Protein AF-A0A8T4S2N9-F1 (afdb_monomer)

Mean predicted aligned error: 3.35 Å

Sequence (54 aa):
ELNPSFNSDREMVVRKSGFLDGRTLAVKADKAASDLKTGIKPDSVVEIVIDTTL

Structure (mmCIF, N/CA/C/O backbone):
data_AF-A0A8T4S2N9-F1
#
_entry.id   AF-A0A8T4S2N9-F1
#
loop_
_atom_site.group_PDB
_atom_site.id
_atom_site.type_symbol
_atom_site.label_atom_id
_atom_site.label_alt_id
_atom_site.label_comp_id
_atom_site.label_asym_id
_atom_site.label_entity_id
_atom_site.label_seq_id
_atom_site.pdbx_PDB_ins_code
_atom_site.Cartn_x
_atom_site.Cartn_y
_atom_site.Cartn_z
_atom_site.occupancy
_atom_site.B_iso_or_equiv
_atom_site.auth_seq_id
_atom_site.auth_comp_id
_atom_site.auth_asym_id
_atom_site.auth_atom_id
_atom_site.pdbx_PDB_model_num
ATOM 1 N N . GLU A 1 1 ? 0.128 7.258 -9.506 1.00 89.44 1 GLU A N 1
ATOM 2 C CA . GLU A 1 1 ? 0.882 6.661 -10.634 1.00 89.44 1 GLU A CA 1
ATOM 3 C C . GLU A 1 1 ? 1.191 5.187 -10.367 1.00 89.44 1 GLU A C 1
ATOM 5 O O . GLU A 1 1 ? 1.525 4.848 -9.233 1.00 89.44 1 GLU A O 1
ATOM 10 N N . LEU A 1 2 ? 1.046 4.318 -11.376 1.00 93.88 2 LEU A N 1
ATOM 11 C CA . LEU A 1 2 ? 1.312 2.874 -11.272 1.00 93.88 2 LEU A CA 1
ATOM 12 C C . LEU A 1 2 ? 2.798 2.559 -11.506 1.00 93.88 2 LEU A C 1
ATOM 14 O O . LEU A 1 2 ? 3.427 3.161 -12.370 1.00 93.88 2 LEU A O 1
ATOM 18 N N . ASN A 1 3 ? 3.344 1.594 -10.764 1.00 94.88 3 ASN A N 1
ATOM 19 C CA . ASN A 1 3 ? 4.723 1.130 -10.908 1.00 94.88 3 ASN A CA 1
ATOM 20 C C . ASN A 1 3 ? 4.806 -0.057 -11.891 1.00 94.88 3 ASN A C 1
ATOM 22 O O . ASN A 1 3 ? 4.357 -1.152 -11.542 1.00 94.88 3 ASN A O 1
ATOM 26 N N . PRO A 1 4 ? 5.429 0.098 -13.073 1.00 94.25 4 PRO A N 1
ATOM 27 C CA . PRO A 1 4 ? 5.583 -0.999 -14.031 1.00 94.25 4 PRO A CA 1
ATOM 28 C C . PRO A 1 4 ? 6.539 -2.101 -13.546 1.00 94.25 4 PRO A C 1
ATOM 30 O O . PRO A 1 4 ? 6.513 -3.206 -14.076 1.00 94.25 4 PRO A O 1
ATOM 33 N N . SER A 1 5 ? 7.365 -1.818 -12.535 1.00 96.25 5 SER A N 1
ATOM 34 C CA . SER A 1 5 ? 8.333 -2.757 -11.955 1.00 96.25 5 SER A CA 1
ATOM 35 C C . SER A 1 5 ? 7.802 -3.480 -10.710 1.00 96.25 5 SER A C 1
ATOM 37 O O . SER A 1 5 ? 8.590 -4.064 -9.962 1.00 96.25 5 SER A O 1
ATOM 39 N N . PHE A 1 6 ? 6.493 -3.412 -10.437 1.00 97.06 6 PHE A N 1
ATOM 40 C CA . PHE A 1 6 ? 5.872 -4.210 -9.380 1.00 97.06 6 PHE A CA 1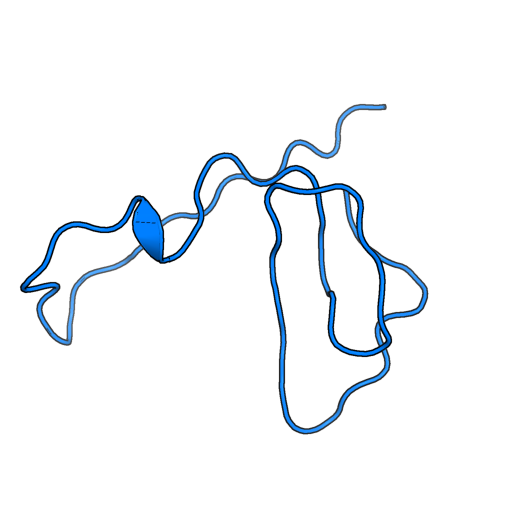
ATOM 41 C C . PHE A 1 6 ? 6.090 -5.706 -9.659 1.00 97.06 6 PHE A C 1
ATOM 43 O O . PHE A 1 6 ? 5.716 -6.208 -10.716 1.00 97.06 6 PHE A O 1
ATOM 50 N N . ASN A 1 7 ? 6.724 -6.406 -8.719 1.00 97.62 7 ASN A N 1
ATOM 51 C CA . ASN A 1 7 ? 7.175 -7.787 -8.886 1.00 97.62 7 ASN A CA 1
ATOM 52 C C . ASN A 1 7 ? 7.201 -8.528 -7.539 1.00 97.62 7 ASN A C 1
ATOM 54 O O . ASN A 1 7 ? 8.212 -9.114 -7.149 1.00 97.62 7 ASN A O 1
ATOM 58 N N . SER A 1 8 ? 6.107 -8.445 -6.783 1.00 96.81 8 SER A N 1
ATOM 59 C CA . SER A 1 8 ? 5.939 -9.211 -5.551 1.00 96.81 8 SER A CA 1
ATOM 60 C C . SER A 1 8 ? 4.722 -10.119 -5.663 1.00 96.81 8 SER A C 1
ATOM 62 O O . SER A 1 8 ? 3.641 -9.689 -6.054 1.00 96.81 8 SER A O 1
ATOM 64 N N . ASP A 1 9 ? 4.915 -11.382 -5.304 1.00 97.19 9 ASP A N 1
ATOM 65 C CA . ASP A 1 9 ? 3.891 -12.426 -5.229 1.00 97.19 9 ASP A CA 1
ATOM 66 C C . ASP A 1 9 ? 3.239 -12.524 -3.840 1.00 97.19 9 ASP A C 1
ATOM 68 O O . ASP A 1 9 ? 2.223 -13.195 -3.667 1.00 97.19 9 ASP A O 1
ATOM 72 N N . ARG A 1 10 ? 3.823 -11.852 -2.842 1.00 97.19 10 ARG A N 1
ATOM 73 C CA . ARG A 1 10 ? 3.429 -11.953 -1.434 1.00 97.19 10 ARG A CA 1
ATOM 74 C C . ARG A 1 10 ? 2.745 -10.702 -0.905 1.00 97.19 10 ARG A C 1
ATOM 76 O O . ARG A 1 10 ? 1.864 -10.811 -0.055 1.00 97.19 10 ARG A O 1
ATOM 83 N N . GLU A 1 11 ? 3.183 -9.523 -1.333 1.00 96.88 11 GLU A N 1
ATOM 84 C CA . GLU A 1 11 ? 2.717 -8.260 -0.765 1.00 96.88 11 GLU A CA 1
ATOM 85 C C . GLU A 1 11 ? 2.565 -7.156 -1.813 1.00 96.88 11 GLU A C 1
ATOM 87 O O . GLU A 1 11 ? 3.213 -7.149 -2.854 1.00 96.88 11 GLU A O 1
ATOM 92 N N . MET A 1 12 ? 1.684 -6.203 -1.519 1.00 97.12 12 MET A N 1
ATOM 93 C CA . MET A 1 12 ? 1.350 -5.085 -2.393 1.00 97.12 12 MET A CA 1
ATOM 94 C C . MET A 1 12 ? 1.295 -3.806 -1.563 1.00 97.12 12 MET A C 1
ATOM 96 O O . MET A 1 12 ? 0.631 -3.762 -0.527 1.00 97.12 12 MET A O 1
ATOM 100 N N . VAL A 1 13 ? 1.990 -2.762 -2.014 1.00 97.25 13 VAL A N 1
ATOM 101 C CA . VAL A 1 13 ? 2.090 -1.489 -1.292 1.00 97.25 13 VAL A CA 1
ATOM 102 C C . VAL A 1 13 ? 1.653 -0.333 -2.183 1.00 97.25 13 VAL A C 1
ATOM 104 O O . VAL A 1 13 ? 2.150 -0.158 -3.294 1.00 97.25 13 VAL A O 1
ATOM 107 N N . VAL A 1 14 ? 0.760 0.501 -1.658 1.00 96.88 14 VAL A N 1
ATOM 108 C CA . VAL A 1 14 ? 0.398 1.796 -2.241 1.00 96.88 14 VAL A CA 1
ATOM 109 C C . VAL A 1 14 ? 0.965 2.898 -1.348 1.00 96.88 14 VAL A C 1
ATOM 111 O O . VAL A 1 14 ? 0.816 2.851 -0.126 1.00 96.88 14 VAL A O 1
ATOM 114 N N . ARG A 1 15 ? 1.673 3.865 -1.938 1.00 96.12 15 ARG A N 1
ATOM 115 C CA . ARG A 1 15 ? 2.437 4.883 -1.200 1.00 96.12 15 ARG A CA 1
ATOM 116 C C . ARG A 1 15 ? 1.968 6.293 -1.537 1.00 96.12 15 ARG A C 1
ATOM 118 O O . ARG A 1 15 ? 1.656 6.601 -2.682 1.00 96.12 15 ARG A O 1
ATOM 125 N N . LYS A 1 16 ? 2.024 7.188 -0.548 1.00 95.75 16 LYS A N 1
ATOM 126 C CA . LYS A 1 16 ? 1.949 8.639 -0.797 1.00 95.75 16 LYS A CA 1
ATOM 127 C C . LYS A 1 16 ? 3.254 9.175 -1.384 1.00 95.75 16 LYS A C 1
ATOM 129 O O . LYS A 1 16 ? 3.231 9.998 -2.290 1.00 95.75 16 LYS A O 1
ATOM 134 N N . SER A 1 17 ? 4.397 8.704 -0.879 1.00 94.38 17 SER A N 1
ATOM 135 C CA . SER A 1 17 ? 5.715 9.117 -1.372 1.00 94.38 17 SER A CA 1
ATOM 136 C C . SER A 1 17 ? 6.017 8.541 -2.758 1.00 94.38 17 SER A C 1
ATOM 138 O O . SER A 1 17 ? 5.439 7.534 -3.158 1.00 94.38 17 SER A O 1
ATOM 140 N N . GLY A 1 18 ? 6.973 9.150 -3.466 1.00 93.75 18 GLY A N 1
ATOM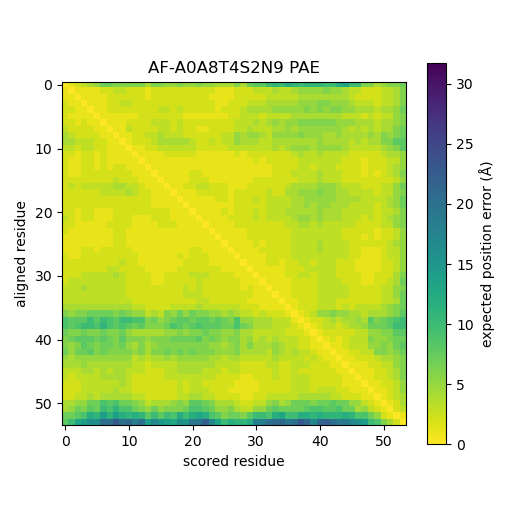 141 C CA . GLY A 1 18 ? 7.472 8.669 -4.761 1.00 93.75 18 GLY A CA 1
ATOM 142 C C . GLY A 1 18 ? 8.478 7.514 -4.680 1.00 93.75 18 GLY A C 1
ATOM 143 O O . GLY A 1 18 ? 9.170 7.246 -5.654 1.00 93.75 18 GLY A O 1
ATOM 144 N N . PHE A 1 19 ? 8.622 6.863 -3.523 1.00 95.12 19 PHE A N 1
ATOM 145 C CA . PHE A 1 19 ? 9.580 5.771 -3.358 1.00 95.12 19 PHE A CA 1
ATOM 146 C C . PHE A 1 19 ? 9.080 4.488 -4.033 1.00 95.12 19 PHE A C 1
ATOM 148 O O . PHE A 1 19 ? 7.952 4.052 -3.796 1.00 95.12 19 PHE A O 1
ATOM 155 N N . LEU A 1 20 ? 9.947 3.849 -4.815 1.00 96.44 20 LEU A N 1
ATOM 156 C CA . LEU A 1 20 ? 9.653 2.616 -5.536 1.00 96.44 20 LEU A CA 1
ATOM 157 C C . LEU A 1 20 ? 10.525 1.472 -5.014 1.00 96.44 20 LEU A C 1
ATOM 159 O O . LEU A 1 20 ? 11.741 1.602 -4.906 1.00 96.44 20 LEU A O 1
ATOM 163 N N . ASP A 1 21 ? 9.887 0.343 -4.722 1.00 96.44 21 ASP A N 1
ATOM 164 C CA . ASP A 1 21 ? 10.529 -0.958 -4.549 1.00 96.44 21 ASP A CA 1
ATOM 165 C C . ASP A 1 21 ? 9.697 -2.027 -5.283 1.00 96.44 21 ASP A C 1
ATOM 167 O O . ASP A 1 21 ? 8.636 -1.721 -5.834 1.00 96.44 21 ASP A O 1
ATOM 171 N N . GLY A 1 22 ? 10.159 -3.282 -5.298 1.00 97.69 22 GLY A N 1
ATOM 172 C CA . GLY A 1 22 ? 9.469 -4.378 -5.998 1.00 97.69 22 GLY A CA 1
ATOM 173 C C . GLY A 1 22 ? 8.064 -4.704 -5.472 1.00 97.69 22 GLY A C 1
ATOM 174 O O . GLY A 1 22 ? 7.347 -5.476 -6.099 1.00 97.69 22 GLY A O 1
ATOM 175 N N . ARG A 1 23 ? 7.647 -4.120 -4.346 1.00 97.69 23 ARG A N 1
ATOM 176 C CA . ARG A 1 23 ? 6.335 -4.332 -3.715 1.00 97.69 23 ARG A CA 1
ATOM 177 C C . ARG A 1 23 ? 5.401 -3.154 -3.933 1.00 97.69 23 ARG A C 1
ATOM 179 O O . ARG A 1 23 ? 4.195 -3.271 -3.727 1.00 97.69 23 ARG A O 1
ATOM 186 N N . THR A 1 24 ? 5.945 -2.001 -4.315 1.00 97.50 24 THR A N 1
ATOM 187 C CA . THR A 1 24 ? 5.156 -0.815 -4.620 1.00 97.50 24 THR A CA 1
ATOM 188 C C . THR A 1 24 ? 4.346 -1.068 -5.887 1.00 97.50 24 THR A C 1
ATOM 190 O O . THR A 1 24 ? 4.925 -1.148 -6.963 1.00 97.50 24 THR A O 1
ATOM 193 N N . LEU A 1 25 ? 3.020 -1.153 -5.776 1.00 96.81 25 LEU A N 1
ATOM 194 C CA . LEU A 1 25 ? 2.114 -1.159 -6.927 1.00 96.81 25 LEU A CA 1
ATOM 195 C C . LEU A 1 25 ? 1.897 0.260 -7.456 1.00 96.81 25 LEU A C 1
ATOM 197 O O . LEU A 1 25 ? 1.818 0.468 -8.664 1.00 96.81 25 LEU A O 1
ATOM 201 N N . ALA A 1 26 ? 1.791 1.240 -6.556 1.00 96.25 26 ALA A N 1
ATOM 202 C CA . ALA A 1 26 ? 1.498 2.618 -6.922 1.00 96.25 26 ALA A CA 1
ATOM 203 C C . ALA A 1 26 ? 2.071 3.638 -5.932 1.00 96.25 26 ALA A C 1
ATOM 205 O O . ALA A 1 26 ? 2.219 3.367 -4.737 1.00 96.25 26 ALA A O 1
ATOM 206 N N . VAL A 1 27 ? 2.343 4.836 -6.445 1.00 95.75 27 VAL A N 1
ATOM 207 C CA . VAL A 1 27 ? 2.791 6.021 -5.696 1.00 95.75 27 VAL A CA 1
ATOM 208 C C . VAL A 1 27 ? 1.825 7.190 -5.898 1.00 95.75 27 VAL A C 1
ATOM 210 O O . VAL A 1 27 ? 0.966 7.141 -6.785 1.00 95.75 27 VAL A O 1
ATOM 213 N N . LYS A 1 28 ? 2.006 8.267 -5.121 1.00 94.94 28 LYS A N 1
ATOM 214 C CA . LYS A 1 28 ? 1.164 9.480 -5.135 1.00 94.94 28 LYS A CA 1
ATOM 215 C C . LYS A 1 28 ? -0.299 9.206 -4.752 1.00 94.94 28 LYS A C 1
ATOM 217 O O . LYS A 1 28 ? -1.216 9.789 -5.321 1.00 94.94 28 LYS A O 1
ATOM 222 N N . ALA A 1 29 ? -0.525 8.296 -3.808 1.00 96.38 29 ALA A N 1
ATOM 223 C CA . ALA A 1 29 ? -1.850 8.100 -3.229 1.00 96.38 29 ALA A CA 1
ATOM 224 C C . ALA A 1 29 ? -2.282 9.297 -2.367 1.00 96.38 29 ALA A C 1
ATOM 226 O O . ALA A 1 29 ? -1.445 9.990 -1.780 1.00 96.38 29 ALA A O 1
ATOM 227 N N . ASP A 1 30 ? -3.590 9.499 -2.244 1.00 96.44 30 ASP A N 1
ATOM 228 C CA . ASP A 1 30 ? -4.179 10.529 -1.384 1.00 96.44 30 ASP A CA 1
ATOM 229 C C . ASP A 1 30 ? -4.005 10.215 0.116 1.00 96.44 30 ASP A C 1
ATOM 231 O O . ASP A 1 30 ? -3.826 11.123 0.937 1.00 96.44 30 ASP A O 1
ATOM 235 N N . LYS A 1 31 ? -3.987 8.923 0.469 1.00 95.19 31 LYS A N 1
ATOM 236 C CA . LYS A 1 31 ? -3.934 8.420 1.849 1.00 95.19 31 LYS A CA 1
ATOM 237 C C . LYS A 1 31 ? -2.827 7.382 2.071 1.00 95.19 31 LYS A C 1
ATOM 239 O O . LYS A 1 31 ? -2.405 6.672 1.160 1.00 95.19 31 LYS A O 1
ATOM 244 N N . ALA A 1 32 ? -2.380 7.282 3.319 1.00 95.25 32 ALA A N 1
ATOM 245 C CA . ALA A 1 32 ? -1.534 6.219 3.862 1.00 95.25 32 ALA A CA 1
ATOM 246 C C . ALA A 1 32 ? -2.228 5.547 5.055 1.00 95.25 32 ALA A C 1
ATOM 248 O O . ALA A 1 32 ? -3.210 6.061 5.584 1.00 95.25 32 ALA A O 1
ATOM 249 N N . ALA A 1 33 ? -1.671 4.434 5.544 1.00 92.75 33 ALA A N 1
ATOM 250 C CA . ALA A 1 33 ? -2.179 3.757 6.740 1.00 92.75 33 ALA A CA 1
ATOM 251 C C . ALA A 1 33 ? -2.264 4.688 7.968 1.00 92.75 33 ALA A C 1
ATOM 253 O O . ALA A 1 33 ? -3.187 4.565 8.764 1.00 92.75 33 ALA A O 1
ATOM 254 N N . SER A 1 34 ? -1.345 5.652 8.091 1.00 93.50 34 SER A N 1
ATOM 255 C CA . SER A 1 34 ? -1.356 6.662 9.158 1.00 93.50 34 SER A CA 1
ATOM 256 C C . SER A 1 34 ? -2.518 7.656 9.069 1.00 93.50 34 SER A C 1
ATOM 258 O O . SER A 1 34 ? -2.839 8.288 10.069 1.00 93.50 34 SER A O 1
ATOM 260 N N . ASP A 1 35 ? -3.136 7.808 7.895 1.00 94.75 35 ASP A N 1
ATOM 261 C CA . ASP A 1 35 ? -4.293 8.689 7.690 1.00 94.75 35 ASP 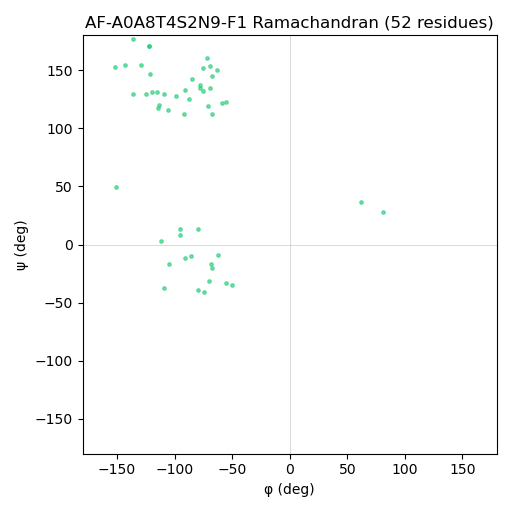A CA 1
ATOM 262 C C . ASP A 1 35 ? -5.617 7.978 8.035 1.00 94.75 35 A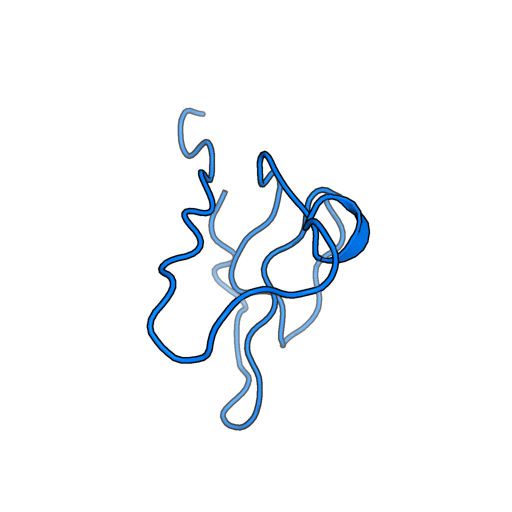SP A C 1
ATOM 264 O O . ASP A 1 35 ? -6.678 8.606 8.096 1.00 94.75 35 ASP A O 1
ATOM 268 N N . LEU A 1 36 ? -5.577 6.659 8.255 1.00 91.75 36 LEU A N 1
ATOM 269 C CA . LEU A 1 36 ? -6.746 5.871 8.616 1.00 91.75 36 LEU A CA 1
ATOM 270 C C . LEU A 1 36 ? -7.082 6.061 10.095 1.00 91.75 36 LEU A C 1
ATOM 272 O O . LEU A 1 36 ? -6.223 5.984 10.974 1.00 91.75 36 LEU A O 1
ATOM 276 N N . LYS A 1 37 ? -8.368 6.272 10.383 1.00 88.88 37 LYS A N 1
ATOM 277 C CA . LYS A 1 37 ? -8.857 6.331 11.763 1.00 88.88 37 LYS A CA 1
ATOM 278 C C . LYS A 1 37 ? -8.730 4.956 12.416 1.00 88.88 37 LYS A C 1
ATOM 280 O O . LYS A 1 37 ? -8.939 3.930 11.774 1.00 88.88 37 LYS A O 1
ATOM 285 N N . THR A 1 38 ? -8.433 4.932 13.710 1.00 87.56 38 THR A N 1
ATOM 286 C CA . THR A 1 38 ? -8.476 3.696 14.495 1.00 87.56 38 THR A CA 1
ATOM 287 C C . THR A 1 38 ? -9.905 3.141 14.540 1.00 87.56 38 THR A C 1
ATOM 289 O O . THR A 1 38 ? -10.880 3.889 14.463 1.00 87.56 38 THR A O 1
ATOM 292 N N . GLY A 1 39 ? -10.043 1.817 14.651 1.00 89.62 39 GLY A N 1
ATOM 293 C CA . GLY A 1 39 ? -11.357 1.172 14.758 1.00 89.62 39 GLY A CA 1
ATOM 294 C C . GLY A 1 39 ? -12.097 0.976 13.431 1.00 89.62 39 GLY A C 1
ATOM 295 O O . GLY A 1 39 ? -13.328 0.933 13.429 1.00 89.62 39 GLY A O 1
ATOM 296 N N . ILE A 1 40 ? -11.376 0.840 12.312 1.00 90.00 40 ILE A N 1
ATOM 297 C CA . ILE A 1 40 ? -11.964 0.346 11.058 1.00 90.00 40 ILE A C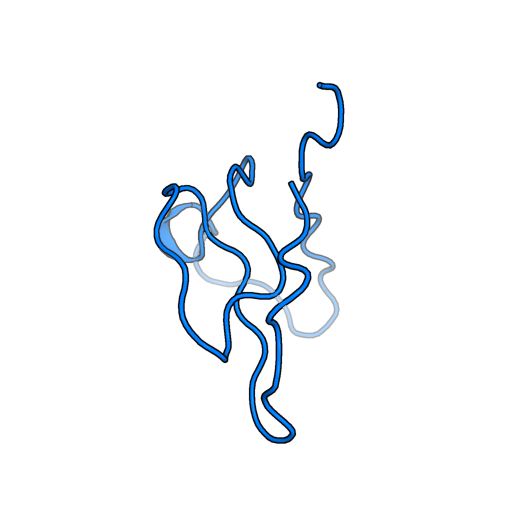A 1
ATOM 298 C C . ILE A 1 40 ? -12.621 -1.009 11.342 1.00 90.00 40 ILE A C 1
ATOM 300 O O . ILE A 1 40 ? -11.973 -1.928 11.848 1.00 90.00 40 ILE A O 1
ATOM 304 N N . LYS A 1 41 ? -13.922 -1.119 11.060 1.00 93.94 41 LYS A N 1
ATOM 305 C CA . LYS A 1 41 ? -14.663 -2.368 11.262 1.00 93.94 41 LYS A CA 1
ATOM 306 C C . LYS A 1 41 ? -14.299 -3.363 10.153 1.00 93.94 41 LYS A C 1
ATOM 308 O O . LYS A 1 41 ? -14.029 -2.907 9.044 1.00 93.94 41 LYS A O 1
ATOM 313 N N . PRO A 1 42 ? -14.364 -4.682 10.402 1.00 90.06 42 PRO A N 1
ATOM 314 C CA . PRO A 1 42 ? -14.003 -5.706 9.415 1.00 90.06 42 PRO A CA 1
ATOM 315 C C . PRO A 1 42 ? -14.661 -5.542 8.036 1.00 90.06 42 PRO A C 1
ATOM 317 O O . PRO A 1 42 ? -14.008 -5.774 7.028 1.00 90.06 42 PRO A O 1
ATOM 320 N N . ASP A 1 43 ? -15.907 -5.065 7.989 1.00 94.75 43 ASP A N 1
ATOM 321 C CA . ASP A 1 43 ? -16.675 -4.907 6.741 1.00 94.75 43 ASP A CA 1
ATOM 322 C C . ASP A 1 43 ? -16.590 -3.494 6.140 1.00 94.75 43 ASP A C 1
ATOM 324 O O . ASP A 1 43 ? -17.336 -3.139 5.227 1.00 94.75 43 ASP A O 1
ATOM 328 N N . SER A 1 44 ? -15.726 -2.638 6.687 1.00 93.38 44 SER A N 1
ATOM 329 C CA . S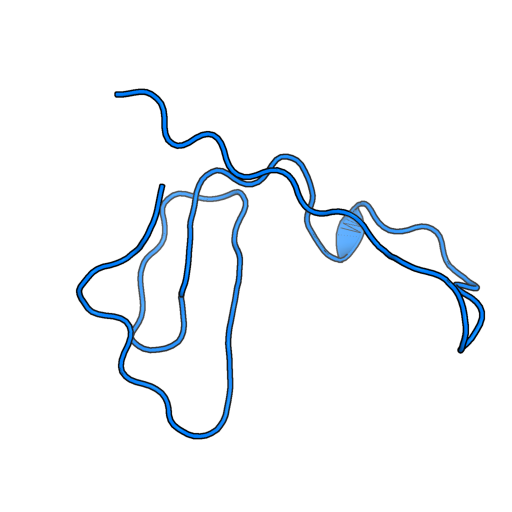ER A 1 44 ? -15.546 -1.283 6.166 1.00 93.38 44 SER A CA 1
ATOM 330 C C . SER A 1 44 ? -14.680 -1.306 4.915 1.00 93.38 44 SER A C 1
ATOM 332 O O . SER A 1 44 ? -13.630 -1.945 4.880 1.00 93.38 44 SER A O 1
ATOM 334 N N . VAL A 1 45 ? -15.076 -0.525 3.917 1.00 92.94 45 VAL A N 1
ATOM 335 C CA . VAL A 1 45 ? -14.262 -0.290 2.725 1.00 92.94 45 VAL A CA 1
ATOM 336 C C . VAL A 1 45 ? -13.389 0.938 2.951 1.00 92.94 45 VAL A C 1
ATOM 338 O O . VAL A 1 45 ? -13.866 1.983 3.395 1.00 92.94 45 VAL A O 1
ATOM 341 N N . VAL A 1 46 ? -12.104 0.812 2.626 1.00 92.31 46 VAL A N 1
ATOM 342 C CA . VAL A 1 46 ? -11.173 1.939 2.561 1.00 92.31 46 VAL A CA 1
ATOM 343 C C . VAL A 1 46 ? -10.905 2.241 1.096 1.00 92.31 46 VAL A C 1
ATOM 345 O O . VAL A 1 46 ? -10.326 1.424 0.385 1.00 92.31 46 VAL A O 1
ATOM 348 N N . GLU A 1 47 ? -11.314 3.425 0.652 1.00 94.31 47 GLU A N 1
ATOM 349 C CA . GLU A 1 47 ? -10.988 3.923 -0.681 1.00 94.31 47 GLU A CA 1
ATOM 350 C C . GLU A 1 47 ? -9.642 4.658 -0.663 1.00 94.31 47 GLU A C 1
ATOM 352 O O . GLU A 1 47 ? -9.431 5.602 0.115 1.00 94.31 47 GLU A O 1
ATOM 357 N N . ILE A 1 48 ? -8.743 4.220 -1.544 1.00 94.50 48 ILE A N 1
ATOM 358 C CA . ILE A 1 48 ? -7.448 4.846 -1.807 1.00 94.50 48 ILE A CA 1
ATOM 359 C C . ILE A 1 48 ? -7.495 5.389 -3.231 1.00 94.50 48 ILE A C 1
ATOM 361 O O . ILE A 1 48 ? -7.688 4.625 -4.178 1.00 94.50 48 ILE A O 1
ATOM 365 N N . VAL A 1 49 ? -7.310 6.698 -3.380 1.00 94.62 49 VAL A N 1
ATOM 366 C CA . VAL A 1 49 ? -7.319 7.369 -4.680 1.00 94.62 49 VAL A CA 1
ATOM 367 C C . VAL A 1 49 ? -5.882 7.572 -5.124 1.00 94.62 49 VAL A C 1
ATOM 369 O O . VAL A 1 49 ? -5.046 8.105 -4.391 1.00 94.62 49 VAL A O 1
ATOM 372 N N . ILE A 1 50 ? -5.589 7.126 -6.339 1.00 93.81 50 ILE A N 1
ATOM 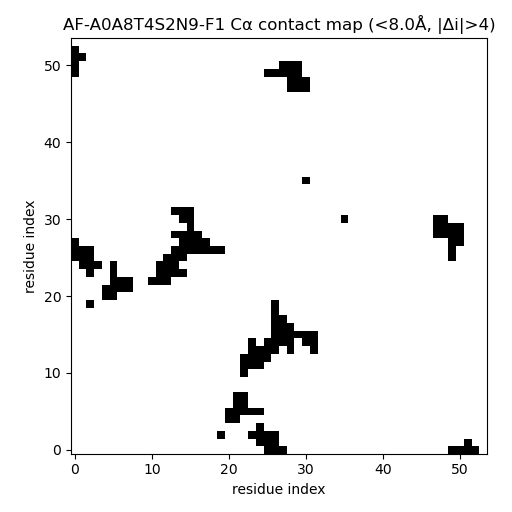373 C CA . ILE A 1 50 ? -4.285 7.287 -6.968 1.00 93.81 50 ILE A CA 1
ATOM 374 C C . ILE A 1 50 ? -4.489 8.195 -8.168 1.00 93.81 50 ILE A C 1
ATOM 376 O O . ILE A 1 50 ? -5.194 7.827 -9.104 1.00 93.81 50 ILE A O 1
ATOM 380 N N . ASP A 1 51 ? -3.840 9.353 -8.153 1.00 83.94 51 ASP A N 1
ATOM 381 C CA . ASP A 1 51 ? -3.806 10.204 -9.333 1.00 83.94 51 ASP A CA 1
ATOM 382 C C . ASP A 1 51 ? -2.922 9.543 -10.407 1.00 83.94 51 ASP A C 1
ATOM 384 O O . ASP 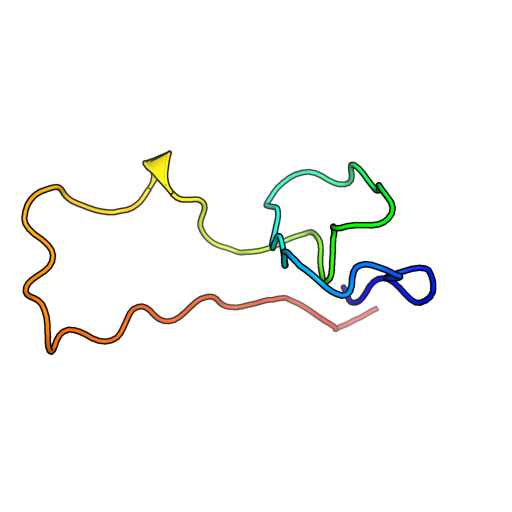A 1 51 ? -1.745 9.217 -10.175 1.00 83.94 51 ASP A O 1
ATOM 388 N N . THR A 1 52 ? -3.526 9.252 -11.558 1.00 78.88 52 THR A N 1
ATOM 389 C CA . THR A 1 52 ? -2.864 8.673 -12.734 1.00 78.88 52 THR A CA 1
ATOM 390 C C . THR A 1 52 ? -2.790 9.651 -13.897 1.00 78.88 52 THR A C 1
ATOM 392 O O . THR A 1 52 ? -2.337 9.259 -14.972 1.00 78.88 52 THR A O 1
ATOM 395 N N . THR A 1 53 ? -3.253 10.888 -13.718 1.00 75.38 53 THR A N 1
ATOM 396 C CA . THR A 1 53 ? -3.056 11.931 -14.720 1.00 75.38 53 THR A CA 1
ATOM 397 C C . THR A 1 53 ? -1.575 12.311 -14.766 1.00 75.38 53 THR A C 1
ATOM 399 O O . THR A 1 53 ? -0.912 12.404 -13.730 1.00 75.38 53 THR A O 1
ATOM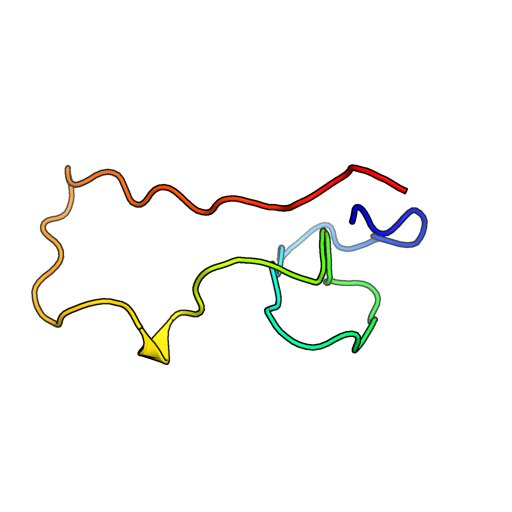 402 N N . LEU A 1 54 ? -1.050 12.415 -15.990 1.00 58.84 54 LEU A N 1
ATOM 403 C CA . LEU A 1 54 ? 0.331 12.808 -16.280 1.00 58.84 54 LEU A CA 1
ATOM 404 C C . LEU A 1 54 ? 0.550 14.293 -15.987 1.00 58.84 54 LEU A C 1
ATOM 406 O O . LEU A 1 54 ? -0.338 15.090 -16.368 1.00 58.84 54 LEU A O 1
#

Foldseek 3Di:
DADPQQADPPAADEECDPDDDNRYGYYNKPDDPVRDDPPQDPPDDDDIDGDPDD

Secondary structure (DSSP, 8-state):
-B-TT---SS--EE-SSS---TTEEE-SBS--GGGSPS---TT------B----

Radius of gyration: 12.22 Å; Cα contacts (8 Å, |Δi|>4): 77; chains: 1; bounding box: 27×25×31 Å

Solvent-accessible surface area (backbone atoms only — not comparable to full-atom values): 3487 Å² total; per-residue (Å²): 50,77,42,90,67,47,70,50,95,87,53,78,38,71,29,47,53,87,76,80,54,47,37,25,45,28,24,48,28,79,52,47,80,87,72,53,71,86,82,74,52,93,90,59,85,83,89,77,53,60,56,69,81,130

pLDDT: mean 93.17, std 6.4, range [58.84, 97.69]